Protein AF-A0AAV0BMG7-F1 (afdb_monomer)

Radius of gyration: 27.64 Å; Cα contacts (8 Å, |Δi|>4): 70; chains: 1; boundi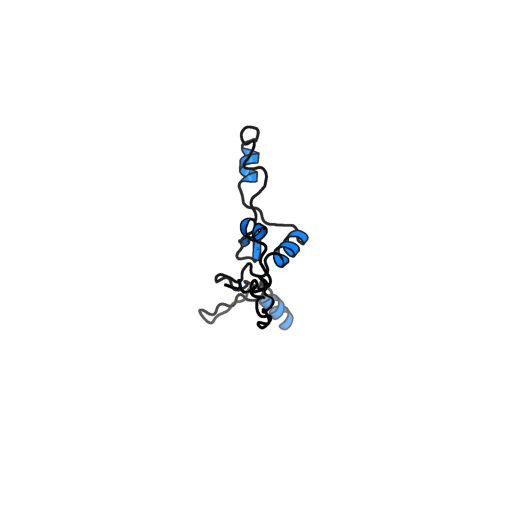ng box: 98×32×62 Å

Secondary structure (DSSP, 8-state):
----------S----S------PPPP-HHHHHH-EE-TTS-EEEPPSSSSS--TTS-HHHHHHTSS-EE---HHHHHHHHHH-TTTTSSSS-----TT-----SSS-----SHHHHHHHHHH-

Foldseek 3Di:
DDDDCPDPDDPPDDPPPDPPDDDDDADPVLVVAWAADLQRWIKGQAPDQPPPVVPDDPVVNVVRPDIDTDPDPVVSVVNCNNGVCHPVPDDSDDPPVPDDDDDDDPDDPDDDPVVVVVVVVVD

pLDDT: mean 72.22, std 20.99, range [30.05, 96.12]

Mean predicted aligned error: 16.13 Å

InterPro domains:
  IPR001706 Large ribosomal subunit protein bL35 [MF_00514] (21-84)
  IPR001706 Large ribosomal subunit protein bL35 [PR00064] (23-40)
  IPR001706 Large ribosomal subunit protein bL35 [PR00064] (41-55)
  IPR001706 Large ribosomal subunit protein bL35 [PR00064] (56-74)
  IPR001706 Large ribosomal subunit protein bL35 [PTHR33343] (10-86)
  IPR001706 Large ribosomal subunit protein bL35 [TIGR00001] (23-85)
  IPR021137 Large ribosomal subunit protein bL35-like [PF01632] (23-83)
  IPR037229 Large ribosomal subunit protein bL35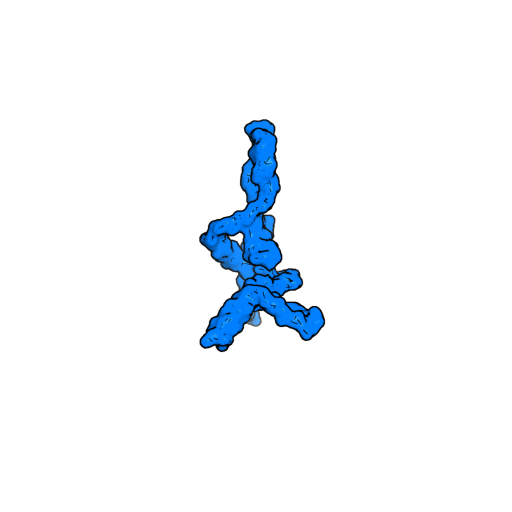 superfamily [G3DSA:4.10.410.60] (24-85)
  IPR037229 Large ribosomal subunit protein bL35 superfamily [SSF143034] (23-85)

Solvent-accessible surface area (backbone atoms only — not comparable to full-atom values): 8448 Å² total; per-residue (Å²): 137,84,81,79,81,73,74,89,79,65,82,73,74,76,78,90,82,64,88,72,78,88,70,87,72,62,43,66,76,52,64,76,55,46,45,73,44,90,86,72,46,46,34,31,75,54,80,78,62,83,64,75,56,84,87,45,53,74,65,59,57,55,72,38,62,57,72,41,70,66,80,52,67,66,60,52,56,52,47,52,65,40,36,74,62,72,69,74,84,63,94,57,69,76,74,48,102,83,59,91,80,79,92,74,72,100,74,84,88,73,83,55,72,70,46,56,52,47,54,64,72,74,106

Sequence (123 aa):
RLFSSSSSTSWKSIPKSKAMRIKLRTHSGASKRFFLNGNGQFKRCQSGKQHLMLNKSNRNKRDLKPMVLISSRTQTRLLRRLLPYCGKRAGFRRIDIRECVWFKSGRFQGIGDSLRSAIIRAK

Nearest PDB structures (foldseek):
  7oid-assembly1_3  TM=8.984E-01  e=1.900E-03  Homo sapiens
  7nqh-assembly1_B8  TM=7.298E-01  e=4.499E-04  Sus scrofa
  7pkt-assembly1_B  TM=7.416E-01  e=2.636E-03  Chlamydomonas reinhardtii
  6zse-assembly1_3  TM=7.248E-01  e=3.426E-03  Homo sapiens
  8apo-assembly1_AC  TM=6.773E-01  e=5.784E-03  Polytomella magna

Organism: Phakopsora pachyrhizi (NCBI:txid170000)

Structure (mmCIF, N/CA/C/O backbone):
data_AF-A0AAV0BMG7-F1
#
_entry.id   AF-A0AAV0BMG7-F1
#
loop_
_atom_site.group_PDB
_atom_site.id
_atom_site.type_symbol
_atom_site.label_atom_id
_atom_site.label_alt_id
_atom_site.label_comp_id
_atom_site.label_asym_id
_atom_site.label_entity_id
_atom_site.label_seq_id
_atom_site.pdbx_PDB_ins_code
_atom_site.Cartn_x
_atom_site.Cartn_y
_atom_site.Cartn_z
_atom_site.occupancy
_atom_site.B_iso_or_equiv
_atom_site.auth_seq_id
_atom_site.auth_comp_id
_atom_site.auth_asym_id
_atom_site.auth_atom_id
_atom_site.pdbx_PDB_model_num
ATOM 1 N N . ARG A 1 1 ? 67.673 -17.174 -1.905 1.00 53.34 1 ARG A N 1
ATOM 2 C CA . ARG A 1 1 ? 66.207 -17.318 -2.096 1.00 53.34 1 ARG A CA 1
ATOM 3 C C . ARG A 1 1 ? 65.645 -15.931 -2.368 1.00 53.34 1 ARG A C 1
ATOM 5 O O . ARG A 1 1 ? 65.570 -15.142 -1.439 1.00 53.34 1 ARG A O 1
ATOM 12 N N . LEU A 1 2 ? 65.357 -15.605 -3.626 1.00 53.09 2 LEU A N 1
ATOM 13 C CA . LEU A 1 2 ? 64.724 -14.338 -3.992 1.00 53.09 2 LEU A CA 1
ATOM 14 C C . LEU A 1 2 ? 63.210 -14.528 -3.854 1.00 53.09 2 LEU A C 1
ATOM 16 O O . LEU A 1 2 ? 62.638 -15.377 -4.535 1.00 53.09 2 LEU A O 1
ATOM 20 N N . PHE A 1 3 ? 62.577 -13.803 -2.933 1.00 56.97 3 PHE A N 1
ATOM 21 C CA . PHE A 1 3 ? 61.119 -13.734 -2.864 1.00 56.97 3 PHE A CA 1
ATOM 22 C C . PHE A 1 3 ? 60.633 -12.975 -4.101 1.00 56.97 3 PHE A C 1
ATOM 24 O O . PHE A 1 3 ? 60.878 -11.778 -4.232 1.00 56.97 3 PHE A O 1
ATOM 31 N N . SER A 1 4 ? 59.981 -13.673 -5.031 1.00 59.75 4 SER A N 1
ATOM 32 C CA . SER A 1 4 ? 59.331 -13.049 -6.180 1.00 59.75 4 SER A CA 1
ATOM 33 C C . SER A 1 4 ? 58.225 -12.114 -5.690 1.00 59.75 4 SER A C 1
ATOM 35 O O . SER A 1 4 ? 57.214 -12.567 -5.148 1.00 59.75 4 SER A O 1
ATOM 37 N N . SER A 1 5 ? 58.404 -10.815 -5.906 1.00 63.81 5 SER A N 1
ATOM 38 C CA . SER A 1 5 ? 57.385 -9.781 -5.757 1.00 63.81 5 SER A CA 1
ATOM 39 C C . SER A 1 5 ? 56.335 -9.919 -6.866 1.00 63.81 5 SER A C 1
ATOM 41 O O . SER A 1 5 ? 56.294 -9.141 -7.814 1.00 63.81 5 SER A O 1
ATOM 43 N N . SER A 1 6 ? 55.470 -10.932 -6.780 1.00 61.69 6 SER A N 1
ATOM 44 C CA . SER A 1 6 ? 54.249 -10.928 -7.588 1.00 61.69 6 SER A CA 1
ATOM 45 C C . SER A 1 6 ? 53.351 -9.819 -7.042 1.00 61.69 6 SER A C 1
ATOM 47 O O . SER A 1 6 ? 52.863 -9.903 -5.914 1.00 61.69 6 SER A O 1
ATOM 49 N N . SER A 1 7 ? 53.212 -8.736 -7.803 1.00 60.91 7 SER A N 1
ATOM 50 C CA . SER A 1 7 ? 52.356 -7.600 -7.477 1.00 60.91 7 SER A CA 1
ATOM 51 C C . SER A 1 7 ? 50.940 -8.095 -7.171 1.00 60.91 7 SER A C 1
ATOM 53 O O . SER A 1 7 ? 50.324 -8.799 -7.969 1.00 60.91 7 SER A O 1
ATOM 55 N N . SER A 1 8 ? 50.413 -7.730 -5.999 1.00 60.84 8 SER A N 1
ATOM 56 C CA . SER A 1 8 ? 49.102 -8.137 -5.464 1.00 60.84 8 SER A CA 1
ATOM 57 C C . SER A 1 8 ? 47.907 -7.548 -6.230 1.00 60.84 8 SER A C 1
ATOM 59 O O . SER A 1 8 ? 46.808 -7.395 -5.694 1.00 60.84 8 SER A O 1
ATOM 61 N N . THR A 1 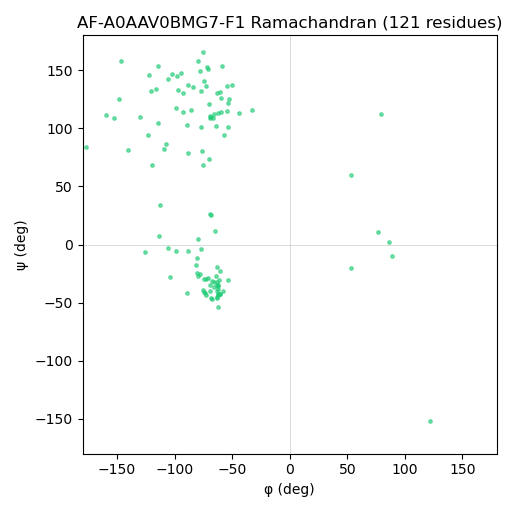9 ? 48.090 -7.216 -7.503 1.00 60.00 9 THR A N 1
ATOM 62 C CA . THR A 1 9 ? 47.101 -6.529 -8.318 1.00 60.00 9 THR A CA 1
ATOM 63 C C . THR A 1 9 ? 46.505 -7.497 -9.318 1.00 60.00 9 THR A C 1
ATOM 65 O O . THR A 1 9 ? 46.932 -7.577 -10.461 1.00 60.00 9 THR A O 1
ATOM 68 N N . SER A 1 10 ? 45.476 -8.218 -8.893 1.00 60.19 10 SER A N 1
ATOM 69 C CA . SER A 1 10 ? 44.233 -8.290 -9.662 1.00 60.19 10 SER A CA 1
ATOM 70 C C . SER A 1 10 ? 43.243 -9.120 -8.859 1.00 60.19 10 SER A C 1
ATOM 72 O O . SER A 1 10 ? 43.078 -10.325 -9.066 1.00 60.19 10 SER A O 1
ATOM 74 N N . TRP A 1 11 ? 42.552 -8.469 -7.919 1.00 64.62 11 TRP A N 1
ATOM 75 C CA . TRP A 1 11 ? 41.182 -8.873 -7.624 1.00 64.62 11 TRP A CA 1
ATOM 76 C C . TRP A 1 11 ? 40.472 -8.841 -8.982 1.00 64.62 11 TRP A C 1
ATOM 78 O O . TRP A 1 11 ? 40.265 -7.780 -9.560 1.00 64.62 11 TRP A O 1
ATOM 88 N N . LYS A 1 12 ? 40.302 -10.025 -9.572 1.00 61.38 12 LYS A N 1
ATOM 89 C CA . LYS A 1 12 ? 40.017 -10.222 -10.996 1.00 61.38 12 LYS A CA 1
ATOM 90 C C . LYS A 1 12 ? 38.953 -9.226 -11.459 1.00 61.38 12 LYS A C 1
ATOM 92 O O . LYS A 1 12 ? 37.805 -9.287 -11.018 1.00 61.38 12 LYS A O 1
ATOM 97 N N . SER A 1 13 ? 39.342 -8.298 -12.327 1.00 65.81 13 SER A N 1
ATOM 98 C CA . SER A 1 13 ? 38.427 -7.362 -12.963 1.00 65.81 13 SER A CA 1
ATOM 99 C C . SER A 1 13 ? 37.403 -8.175 -13.750 1.00 65.81 13 SER A C 1
ATOM 101 O O . SER A 1 13 ? 37.740 -8.900 -14.684 1.00 65.81 13 SER A O 1
ATOM 103 N N . ILE A 1 14 ? 36.143 -8.111 -13.314 1.00 68.31 14 ILE A N 1
ATOM 104 C CA . ILE A 1 14 ? 35.035 -8.834 -13.940 1.00 68.31 14 ILE A CA 1
ATOM 105 C C . ILE A 1 14 ? 35.039 -8.473 -15.436 1.00 68.31 14 ILE A C 1
ATOM 107 O O . ILE A 1 14 ? 34.950 -7.282 -15.759 1.00 68.31 14 ILE A O 1
ATOM 111 N N . PRO A 1 15 ? 35.165 -9.448 -16.357 1.00 65.31 15 PRO A N 1
ATOM 112 C CA . PRO A 1 15 ? 35.241 -9.153 -17.780 1.00 65.31 15 PRO A CA 1
ATOM 113 C C . PRO A 1 15 ? 33.968 -8.421 -18.223 1.00 65.31 15 PRO A C 1
ATOM 115 O O . PRO A 1 15 ? 32.849 -8.889 -18.003 1.00 65.31 15 PRO A O 1
ATOM 118 N N . LYS A 1 16 ? 34.140 -7.254 -18.858 1.00 66.62 16 LYS A N 1
ATOM 119 C CA . LYS A 1 16 ? 33.077 -6.350 -19.349 1.00 66.62 16 LYS A CA 1
ATOM 120 C C . LYS A 1 16 ? 32.274 -6.918 -20.539 1.00 66.62 16 LYS A C 1
ATOM 122 O O . LYS A 1 16 ? 31.745 -6.158 -21.340 1.00 66.62 16 LYS A O 1
ATOM 127 N N . SER A 1 17 ? 32.170 -8.235 -20.705 1.00 62.59 17 SER A N 1
ATOM 128 C CA . SER A 1 17 ? 31.689 -8.855 -21.950 1.00 62.59 17 SER A CA 1
ATOM 129 C C . SER A 1 17 ? 30.339 -9.566 -21.840 1.00 62.59 17 SER A C 1
ATOM 131 O O . SER A 1 17 ? 30.065 -10.528 -22.554 1.00 62.59 17 SER A O 1
ATOM 133 N N . LYS A 1 18 ? 29.421 -9.053 -21.014 1.00 63.53 18 LYS A N 1
ATOM 134 C CA . LYS A 1 18 ? 27.996 -9.352 -21.204 1.00 63.53 18 LYS A CA 1
ATOM 135 C C . LYS A 1 18 ? 27.208 -8.059 -21.181 1.00 63.53 18 LYS A C 1
ATOM 137 O O . LYS A 1 18 ? 27.075 -7.442 -20.127 1.00 63.53 18 LYS A O 1
ATOM 142 N N . ALA A 1 19 ? 26.680 -7.661 -22.339 1.00 67.44 19 ALA A N 1
ATOM 143 C CA . ALA A 1 19 ? 25.668 -6.619 -22.431 1.00 67.44 19 ALA A CA 1
ATOM 144 C C . ALA A 1 19 ? 24.478 -7.050 -21.560 1.00 67.44 19 ALA A C 1
ATOM 146 O O . ALA A 1 19 ? 23.642 -7.867 -21.954 1.00 67.44 19 ALA A O 1
ATOM 147 N N . MET A 1 20 ? 24.461 -6.595 -20.307 1.00 67.56 20 MET A N 1
ATOM 148 C CA . MET A 1 20 ? 23.401 -6.931 -19.373 1.00 67.56 20 MET A CA 1
ATOM 149 C C . MET A 1 20 ? 22.119 -6.304 -19.896 1.00 67.56 20 MET A C 1
ATOM 151 O O . MET A 1 20 ? 21.966 -5.085 -19.906 1.00 67.56 20 MET A O 1
ATOM 155 N N . ARG A 1 21 ? 21.174 -7.147 -20.314 1.00 77.94 21 ARG A N 1
ATOM 156 C CA . ARG A 1 21 ? 19.825 -6.705 -20.657 1.00 77.94 21 ARG A CA 1
ATOM 157 C C . ARG A 1 21 ? 19.253 -5.928 -19.466 1.00 77.94 21 ARG A C 1
ATOM 159 O O . ARG A 1 21 ? 19.060 -6.512 -18.396 1.00 77.94 21 ARG A O 1
ATOM 166 N N . ILE A 1 22 ? 19.000 -4.628 -19.639 1.00 85.62 22 ILE A N 1
ATOM 167 C CA . ILE A 1 22 ? 18.496 -3.753 -18.572 1.00 85.62 22 ILE A CA 1
ATOM 168 C C . ILE A 1 22 ? 17.106 -4.248 -18.164 1.00 85.62 22 ILE A C 1
ATOM 170 O O . ILE A 1 22 ? 16.108 -4.041 -18.852 1.00 85.62 22 ILE A O 1
ATOM 174 N N . LYS A 1 23 ? 17.043 -4.956 -17.034 1.00 85.88 23 LYS A N 1
ATOM 175 C CA . LYS A 1 23 ? 15.796 -5.440 -16.441 1.00 85.88 23 LYS A CA 1
ATOM 176 C C . LYS A 1 23 ? 15.381 -4.487 -15.331 1.00 85.88 23 LYS A C 1
ATOM 178 O O . LYS A 1 23 ? 16.062 -4.411 -14.308 1.00 85.88 23 LYS A O 1
ATOM 183 N N . LEU A 1 24 ? 14.224 -3.843 -15.494 1.00 89.88 24 LEU A N 1
ATOM 184 C CA . LEU A 1 24 ? 13.617 -3.033 -14.436 1.00 89.88 24 LEU A CA 1
ATOM 185 C C . LEU A 1 24 ? 13.460 -3.872 -13.166 1.00 89.88 24 LEU A C 1
ATOM 187 O O . LEU A 1 24 ? 13.040 -5.030 -13.236 1.00 89.88 24 LEU A O 1
ATOM 191 N N . ARG A 1 25 ? 13.801 -3.304 -12.011 1.00 89.81 25 ARG A N 1
ATOM 192 C CA . ARG A 1 25 ? 13.656 -3.962 -10.709 1.00 89.81 25 ARG A CA 1
ATOM 193 C C . ARG A 1 25 ? 12.366 -3.507 -10.044 1.00 89.81 25 ARG A C 1
ATOM 195 O O . ARG A 1 25 ? 11.942 -2.368 -10.192 1.00 89.81 25 ARG A O 1
ATOM 202 N N . THR A 1 26 ? 11.732 -4.421 -9.323 1.00 91.56 26 THR A N 1
ATOM 203 C CA . THR A 1 26 ? 10.573 -4.104 -8.485 1.00 91.56 26 THR A CA 1
ATOM 204 C C . THR A 1 26 ? 11.041 -3.591 -7.137 1.00 91.56 26 THR A C 1
ATOM 206 O O . THR A 1 26 ? 11.907 -4.210 -6.517 1.00 91.56 26 THR A O 1
ATOM 209 N N . HIS A 1 27 ? 10.424 -2.517 -6.653 1.00 94.88 27 HIS A N 1
ATOM 210 C CA . HIS A 1 27 ? 10.700 -1.999 -5.320 1.00 94.88 27 HIS A CA 1
ATOM 211 C C . HIS A 1 27 ? 10.166 -2.960 -4.245 1.00 94.88 27 HIS A C 1
ATOM 213 O O . HIS A 1 27 ? 8.952 -3.101 -4.063 1.00 94.88 27 HIS A O 1
ATOM 219 N N . SER A 1 28 ? 11.073 -3.618 -3.520 1.00 92.12 28 SER A N 1
ATOM 220 C CA . SER A 1 28 ? 10.750 -4.674 -2.549 1.00 92.12 28 SER A CA 1
ATOM 221 C C . SER A 1 28 ? 9.896 -4.174 -1.378 1.00 92.12 28 SER A C 1
ATOM 223 O O . SER A 1 28 ? 9.010 -4.879 -0.897 1.00 92.12 28 SER A O 1
ATOM 225 N N . GLY A 1 29 ? 10.103 -2.931 -0.936 1.00 95.06 29 GLY A N 1
ATOM 226 C CA . GLY A 1 29 ? 9.281 -2.320 0.109 1.00 95.06 29 GLY A CA 1
ATOM 227 C C . GLY A 1 29 ? 7.834 -2.098 -0.336 1.00 95.06 29 GLY A C 1
ATOM 228 O O . GLY A 1 29 ? 6.906 -2.299 0.445 1.00 95.06 29 GLY A O 1
ATOM 229 N N . ALA A 1 30 ? 7.629 -1.742 -1.607 1.00 93.44 30 ALA A N 1
ATOM 230 C CA . ALA A 1 30 ? 6.291 -1.538 -2.1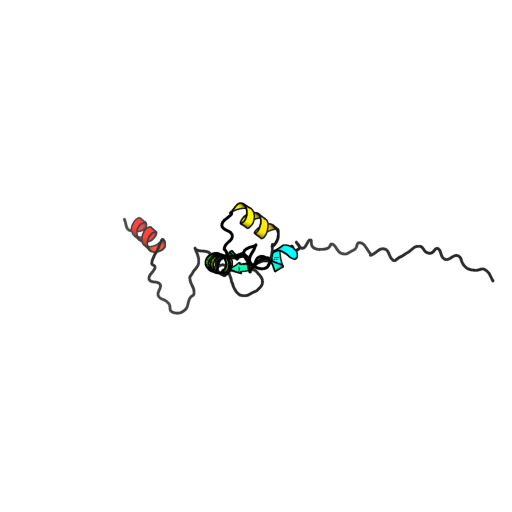53 1.00 93.44 30 ALA A CA 1
ATOM 231 C C . ALA A 1 30 ? 5.586 -2.881 -2.371 1.00 93.44 30 ALA A C 1
ATOM 233 O O . ALA A 1 30 ? 4.420 -3.021 -2.015 1.00 93.44 30 ALA A O 1
ATOM 234 N N . SER A 1 31 ? 6.302 -3.893 -2.870 1.00 91.25 31 SER A N 1
ATOM 235 C CA . SER A 1 31 ? 5.718 -5.212 -3.138 1.00 91.25 31 SER A CA 1
ATOM 236 C C . SER A 1 31 ? 5.232 -5.926 -1.876 1.00 91.25 31 SER A C 1
ATOM 238 O O . SER A 1 31 ? 4.328 -6.744 -1.956 1.00 91.25 31 SER A O 1
ATOM 240 N N . LYS A 1 32 ? 5.826 -5.631 -0.713 1.00 92.00 32 LYS A N 1
ATOM 241 C CA . LYS A 1 32 ? 5.405 -6.191 0.582 1.00 92.00 32 LYS A CA 1
ATOM 242 C C . LYS A 1 32 ? 4.153 -5.519 1.156 1.00 92.00 32 LYS A C 1
ATOM 244 O O . LYS A 1 32 ? 3.469 -6.111 1.981 1.00 92.00 32 LYS A O 1
ATOM 249 N N . ARG A 1 33 ? 3.888 -4.264 0.781 1.00 91.56 33 ARG A N 1
ATOM 250 C CA . ARG A 1 33 ? 2.855 -3.416 1.406 1.00 91.56 33 ARG A CA 1
ATOM 251 C C . ARG A 1 33 ? 1.597 -3.269 0.553 1.00 91.56 33 ARG A C 1
ATOM 253 O O . ARG A 1 33 ? 0.523 -3.038 1.104 1.00 91.56 33 ARG A O 1
ATOM 260 N N . PHE A 1 34 ? 1.740 -3.369 -0.767 1.00 91.31 34 PHE A N 1
ATOM 261 C CA . PHE A 1 34 ? 0.675 -3.120 -1.730 1.00 91.31 34 PHE A CA 1
ATOM 262 C C . PHE A 1 34 ? 0.401 -4.356 -2.574 1.00 91.31 34 PHE A C 1
ATOM 264 O O . PHE A 1 34 ? 1.317 -4.942 -3.150 1.00 91.31 34 PHE A O 1
ATOM 271 N N . PHE A 1 35 ? -0.878 -4.698 -2.704 1.00 85.81 35 PHE A N 1
ATOM 272 C CA . PHE A 1 35 ? -1.332 -5.849 -3.479 1.00 85.81 35 PHE A CA 1
ATOM 273 C C . PHE A 1 35 ? -2.304 -5.399 -4.563 1.00 85.81 35 PHE A C 1
ATOM 275 O O . PHE A 1 35 ? -3.062 -4.449 -4.365 1.00 85.81 35 PHE A O 1
ATOM 282 N N . LEU A 1 36 ? -2.270 -6.071 -5.712 1.00 86.44 36 LEU A N 1
ATOM 283 C CA . LEU A 1 36 ? -3.182 -5.811 -6.821 1.00 86.44 36 LEU A CA 1
ATOM 284 C C . LEU A 1 36 ? -4.399 -6.736 -6.695 1.00 86.44 36 LEU A C 1
ATOM 286 O O . LEU A 1 36 ? -4.239 -7.942 -6.533 1.00 86.44 36 LEU A O 1
ATOM 290 N N . ASN A 1 37 ? -5.605 -6.186 -6.789 1.00 82.88 37 ASN A N 1
ATOM 291 C CA . ASN A 1 37 ? -6.824 -6.982 -6.933 1.00 82.88 37 ASN A CA 1
ATOM 292 C C . ASN A 1 37 ? -6.957 -7.538 -8.354 1.00 82.88 37 ASN A C 1
ATOM 294 O O . ASN A 1 37 ? -6.366 -6.992 -9.285 1.00 82.88 37 ASN A O 1
ATOM 298 N N . GLY A 1 38 ? -7.849 -8.518 -8.539 1.00 73.56 38 GLY A N 1
ATOM 299 C CA . GLY A 1 38 ? -8.250 -9.000 -9.870 1.00 73.56 38 GLY A CA 1
ATOM 300 C C . GLY A 1 38 ? -8.736 -7.882 -10.805 1.00 73.56 38 GLY A C 1
ATOM 301 O O . GLY A 1 38 ? -8.454 -7.909 -11.995 1.00 73.56 38 GLY A O 1
ATOM 302 N N . ASN A 1 39 ? -9.335 -6.825 -10.245 1.00 76.25 39 ASN A N 1
ATOM 303 C CA . ASN A 1 39 ? -9.805 -5.652 -10.996 1.00 76.25 39 ASN A CA 1
ATOM 304 C C . ASN A 1 39 ? -8.683 -4.646 -11.345 1.00 76.25 39 ASN A C 1
ATOM 306 O O . ASN A 1 39 ? -8.961 -3.548 -11.816 1.00 76.25 39 ASN A O 1
ATOM 310 N N . GLY A 1 40 ? -7.413 -4.942 -11.040 1.00 79.62 40 GLY A N 1
ATOM 311 C CA . GLY A 1 40 ? -6.278 -4.059 -11.348 1.00 79.62 40 GLY A CA 1
ATOM 312 C C . GLY A 1 40 ? -6.110 -2.847 -10.419 1.00 79.62 40 GLY A C 1
ATOM 313 O O . GLY A 1 40 ? -5.312 -1.952 -10.708 1.00 79.62 40 GLY A O 1
ATOM 314 N N . GLN A 1 41 ? -6.836 -2.810 -9.301 1.00 85.88 41 GLN A N 1
ATOM 315 C CA . GLN A 1 41 ? -6.736 -1.767 -8.275 1.00 85.88 41 GLN A CA 1
ATOM 316 C C . GLN A 1 41 ? -5.784 -2.183 -7.149 1.00 85.88 41 GLN A C 1
ATOM 318 O O . GLN A 1 41 ? -5.718 -3.362 -6.802 1.00 85.88 41 GLN A O 1
ATOM 323 N N . PHE A 1 42 ? -5.087 -1.223 -6.538 1.00 89.75 42 PHE A N 1
ATOM 324 C CA . PHE A 1 42 ? -4.201 -1.500 -5.406 1.00 89.75 42 PHE A CA 1
ATOM 325 C C . PHE A 1 42 ? -4.934 -1.438 -4.066 1.00 89.75 42 PHE A C 1
ATOM 327 O O . PHE A 1 42 ? -5.696 -0.505 -3.801 1.00 89.75 42 PHE A O 1
ATOM 334 N N . LYS A 1 43 ? -4.632 -2.402 -3.195 1.00 91.31 43 LYS A N 1
ATOM 335 C CA . LYS A 1 43 ? -5.057 -2.447 -1.796 1.00 91.31 43 LYS A CA 1
ATOM 336 C C . LYS A 1 43 ? -3.875 -2.318 -0.835 1.00 91.31 43 LYS A C 1
ATOM 338 O O . LYS A 1 43 ? -2.752 -2.708 -1.163 1.00 91.31 43 LYS A O 1
ATOM 343 N N . ARG A 1 44 ? -4.159 -1.810 0.369 1.00 93.12 44 ARG A N 1
ATOM 344 C CA . ARG A 1 44 ? -3.221 -1.713 1.498 1.00 93.12 44 ARG A CA 1
ATOM 345 C C . ARG A 1 44 ? -3.916 -1.886 2.846 1.00 93.12 44 ARG A C 1
ATOM 347 O O . ARG A 1 44 ? -5.104 -1.594 2.986 1.00 93.12 44 ARG A O 1
ATOM 354 N N . CYS A 1 45 ? -3.154 -2.257 3.868 1.00 93.56 45 CYS A N 1
ATOM 355 C CA . CYS A 1 45 ? -3.609 -2.155 5.254 1.00 93.56 45 CYS A CA 1
ATOM 356 C C . CYS A 1 45 ? -3.686 -0.683 5.702 1.00 93.56 45 CYS A C 1
ATOM 358 O O . CYS A 1 45 ? -2.939 0.177 5.214 1.00 93.56 45 CYS A O 1
ATOM 360 N N . GLN A 1 46 ? -4.592 -0.389 6.634 1.00 93.00 46 GLN A N 1
ATOM 361 C CA . GLN A 1 46 ? -4.673 0.925 7.269 1.00 93.00 46 GLN A CA 1
ATOM 362 C C . GLN A 1 46 ? -3.592 1.088 8.347 1.00 93.00 46 GLN A C 1
ATOM 364 O O . GLN A 1 46 ? -3.167 0.118 8.977 1.00 93.00 46 GLN A O 1
ATOM 369 N N . SER A 1 47 ? -3.133 2.321 8.547 1.00 93.00 47 SER A N 1
ATOM 370 C CA . SER A 1 47 ? -2.205 2.674 9.622 1.00 93.00 47 SER A CA 1
ATOM 371 C C . SER A 1 47 ? -2.952 2.837 10.949 1.00 93.00 47 SER A C 1
ATOM 373 O O . SER A 1 47 ? -4.155 3.071 10.975 1.00 93.00 47 SER A O 1
ATOM 375 N N . GLY A 1 48 ? -2.240 2.703 12.071 1.00 92.75 48 GLY A N 1
ATOM 376 C CA . GLY A 1 48 ? -2.792 3.007 13.397 1.00 92.75 48 GLY A CA 1
ATOM 377 C C . GLY A 1 48 ? -3.547 1.867 14.088 1.00 92.75 48 GLY A C 1
ATOM 378 O O . GLY A 1 48 ? -4.020 2.062 15.204 1.00 92.75 48 GLY A O 1
ATOM 379 N N . LYS A 1 49 ? -3.630 0.665 13.504 1.00 90.19 49 LYS A N 1
ATOM 380 C CA . LYS A 1 49 ? -4.319 -0.476 14.140 1.00 90.19 49 LYS A CA 1
ATOM 381 C C . LYS A 1 49 ? -3.493 -1.202 15.217 1.00 90.19 49 LYS A C 1
ATOM 383 O O . LYS A 1 49 ? -4.081 -1.806 16.100 1.00 90.19 49 LYS A O 1
ATOM 388 N N . GLN A 1 50 ? -2.161 -1.168 15.140 1.00 89.94 50 GLN A N 1
ATOM 389 C CA . GLN A 1 50 ? -1.293 -2.068 15.921 1.00 89.94 50 GLN A CA 1
ATOM 390 C C . GLN A 1 50 ? -0.886 -1.532 17.305 1.00 89.94 50 GLN A C 1
ATOM 392 O O . GLN A 1 50 ? -0.901 -2.284 18.269 1.00 89.94 50 GLN A O 1
ATOM 397 N N . HIS A 1 51 ? -0.539 -0.246 17.423 1.00 93.06 51 HIS A N 1
ATOM 398 C CA . HIS A 1 51 ? -0.042 0.356 18.670 1.00 93.06 51 HIS A CA 1
ATOM 399 C C . HIS A 1 51 ? -1.132 1.184 19.373 1.00 93.06 51 HIS A C 1
ATOM 401 O O . HIS A 1 51 ? -1.960 1.790 18.689 1.00 93.06 51 HIS A O 1
ATOM 407 N N . LEU A 1 52 ? -1.135 1.229 20.714 1.00 93.31 52 LEU A N 1
ATOM 408 C CA . LEU A 1 52 ? -2.145 1.914 21.546 1.00 93.31 52 LEU A CA 1
ATOM 409 C C . LEU A 1 52 ? -3.576 1.474 21.201 1.00 93.31 52 LEU A C 1
ATOM 411 O O . LEU A 1 52 ? -4.400 2.269 20.744 1.00 93.31 52 LEU A O 1
ATOM 415 N N . MET A 1 53 ? -3.859 0.178 21.345 1.00 93.62 53 MET A N 1
ATOM 416 C CA . MET A 1 53 ? -5.204 -0.368 21.115 1.00 93.62 53 MET A CA 1
ATOM 417 C C . MET A 1 53 ? -6.151 -0.158 22.302 1.00 93.62 53 MET A C 1
ATOM 419 O O . MET A 1 53 ? -7.364 -0.125 22.094 1.00 93.62 53 MET A O 1
ATOM 423 N N . LEU A 1 54 ? -5.600 -0.010 23.512 1.00 94.38 54 LEU A N 1
ATOM 424 C CA . LEU A 1 54 ? -6.357 0.218 24.748 1.00 94.38 54 LEU A CA 1
ATOM 425 C C . LEU A 1 54 ? -7.122 1.546 24.689 1.00 94.38 54 LEU A C 1
ATOM 427 O O . LEU A 1 54 ? -8.324 1.573 24.920 1.00 94.38 54 LEU A O 1
ATOM 431 N N . ASN A 1 55 ? -6.461 2.612 24.233 1.00 94.69 55 ASN A N 1
ATOM 432 C CA . ASN A 1 55 ? -7.039 3.961 24.167 1.00 94.69 55 ASN A CA 1
ATOM 433 C C . ASN A 1 55 ? -8.013 4.154 22.988 1.00 94.69 55 ASN A C 1
ATOM 435 O O . ASN A 1 55 ? -8.589 5.225 22.820 1.00 94.69 55 ASN A O 1
ATOM 439 N N . LYS A 1 56 ? -8.173 3.149 22.117 1.00 94.31 56 LYS A N 1
ATOM 440 C CA . LYS A 1 56 ? -9.033 3.237 20.931 1.00 94.31 56 LYS A CA 1
ATOM 441 C C . LYS A 1 56 ? -10.397 2.621 21.202 1.00 94.31 56 LYS A C 1
ATOM 443 O O . LYS A 1 56 ? -10.500 1.474 21.640 1.00 94.31 56 LYS A O 1
ATOM 448 N N . SER A 1 57 ? -11.446 3.345 20.814 1.00 96.00 57 SER A N 1
ATOM 449 C CA . SER A 1 57 ? -12.820 2.844 20.859 1.00 96.00 57 SER A CA 1
ATOM 450 C C . SER A 1 57 ? -12.988 1.571 20.016 1.00 96.00 57 SER A C 1
ATOM 452 O O . SER A 1 57 ? -12.274 1.327 19.034 1.00 96.00 57 SER A O 1
ATOM 454 N N . ASN A 1 58 ? -13.970 0.739 20.373 1.00 95.44 58 ASN A N 1
ATOM 455 C CA . ASN A 1 58 ? -14.291 -0.466 19.602 1.00 95.44 58 ASN A CA 1
ATOM 456 C C . ASN A 1 58 ? -14.729 -0.142 18.167 1.00 95.44 58 ASN A C 1
ATOM 458 O O . ASN A 1 58 ? -14.438 -0.925 17.266 1.00 95.44 58 ASN A O 1
ATOM 462 N N . ARG A 1 59 ? -15.361 1.018 17.944 1.00 96.12 59 ARG A N 1
ATOM 463 C CA . ARG A 1 59 ? -15.702 1.523 16.608 1.00 96.12 59 ARG A CA 1
ATOM 464 C C . ARG A 1 59 ? -14.437 1.771 15.780 1.00 96.12 59 ARG A C 1
ATOM 466 O O . ARG A 1 59 ? -14.261 1.114 14.760 1.00 96.12 59 ARG A O 1
ATOM 473 N N . ASN A 1 60 ? -13.484 2.551 16.298 1.00 95.19 60 ASN A N 1
ATOM 474 C CA . ASN A 1 60 ? -12.229 2.843 15.593 1.00 95.19 60 ASN A CA 1
ATOM 475 C C . ASN A 1 60 ? -11.450 1.564 15.249 1.00 95.19 60 ASN A C 1
ATOM 477 O O . ASN A 1 60 ? -10.903 1.428 14.157 1.00 95.19 60 ASN A O 1
ATOM 481 N N . LYS A 1 61 ? -11.418 0.579 16.157 1.00 94.50 61 LYS A N 1
ATOM 482 C CA . LYS A 1 61 ? -10.765 -0.717 15.898 1.00 94.50 61 LYS A CA 1
ATOM 483 C C . LYS A 1 61 ? -11.413 -1.489 14.737 1.00 94.50 61 LYS A C 1
ATOM 485 O O . LYS A 1 61 ? -10.695 -2.170 14.000 1.00 94.50 61 LYS A O 1
ATOM 490 N N . ARG A 1 62 ? -12.736 -1.392 14.561 1.00 95.38 62 ARG A N 1
ATOM 491 C CA . ARG A 1 62 ? -13.465 -1.999 13.432 1.00 95.38 62 ARG A CA 1
ATOM 492 C C . ARG A 1 62 ? -13.199 -1.248 12.132 1.00 95.38 62 ARG A C 1
ATOM 494 O O . ARG A 1 62 ? -12.888 -1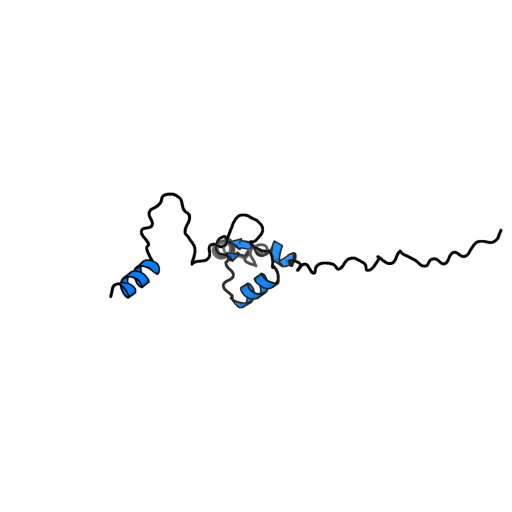.896 11.138 1.00 95.38 62 ARG A O 1
ATOM 501 N N . ASP A 1 63 ? -13.210 0.079 12.166 1.00 94.81 63 ASP A N 1
ATOM 502 C CA . ASP A 1 63 ? -12.999 0.917 10.978 1.00 94.81 63 ASP A CA 1
ATOM 503 C C . ASP A 1 63 ? -11.577 0.776 10.412 1.00 94.81 63 ASP A C 1
ATOM 505 O O . ASP A 1 63 ? -11.377 0.787 9.197 1.00 94.81 63 ASP A O 1
ATOM 509 N N . LEU A 1 64 ? -10.591 0.541 11.288 1.00 94.75 64 LEU A N 1
ATOM 510 C CA . LEU A 1 64 ? -9.194 0.280 10.920 1.00 94.75 64 LEU A CA 1
ATOM 511 C C . LEU A 1 64 ? -8.927 -1.177 10.488 1.00 94.75 64 LEU A C 1
ATOM 513 O O . LEU A 1 64 ? -7.837 -1.486 10.001 1.00 94.75 64 LEU A O 1
ATOM 517 N N . LYS A 1 65 ? -9.872 -2.108 10.699 1.00 92.44 65 LYS A N 1
ATOM 518 C CA . LYS A 1 65 ? -9.712 -3.538 10.376 1.00 92.44 65 LYS A CA 1
ATOM 519 C C . LYS A 1 65 ? -9.641 -3.851 8.872 1.00 92.44 65 LYS A C 1
ATOM 521 O O . LYS A 1 65 ? -8.779 -4.668 8.536 1.00 92.44 65 LYS A O 1
ATOM 526 N N . PRO A 1 66 ? -10.509 -3.313 7.994 1.00 92.88 66 PRO A N 1
ATOM 527 C CA . PRO A 1 66 ? -10.537 -3.697 6.588 1.00 92.88 66 PRO A CA 1
ATOM 528 C C . PRO A 1 66 ? -9.333 -3.171 5.802 1.00 92.88 66 PRO A C 1
ATOM 530 O O . PRO A 1 66 ? -8.756 -2.123 6.095 1.00 92.88 66 PRO A O 1
ATOM 533 N N . MET A 1 67 ? -8.986 -3.905 4.745 1.00 92.44 67 MET A N 1
ATOM 534 C CA . MET A 1 67 ? -7.998 -3.475 3.762 1.00 92.44 67 MET A CA 1
ATOM 535 C C . MET A 1 67 ? -8.623 -2.434 2.827 1.00 92.44 67 MET A C 1
ATOM 537 O O . MET A 1 67 ? -9.715 -2.645 2.306 1.00 92.44 67 MET A O 1
ATOM 541 N N . VAL A 1 68 ? -7.925 -1.324 2.595 1.00 91.69 68 VAL A N 1
ATOM 542 C CA . VAL A 1 68 ? -8.463 -0.163 1.874 1.00 91.69 68 VAL A CA 1
ATOM 543 C C . VAL A 1 68 ? -7.877 -0.066 0.477 1.00 91.69 68 VAL A C 1
ATOM 545 O O . VAL A 1 68 ? -6.695 -0.343 0.255 1.00 91.69 68 VAL A O 1
ATOM 548 N N . LEU A 1 69 ? -8.725 0.344 -0.464 1.00 92.06 69 LEU A N 1
ATOM 549 C CA . LEU A 1 69 ? -8.341 0.674 -1.829 1.00 92.06 69 LEU A CA 1
ATOM 550 C C . LEU A 1 69 ? -7.620 2.019 -1.883 1.00 92.06 69 LEU A C 1
ATOM 552 O O . LEU A 1 69 ? -7.995 2.986 -1.220 1.00 92.06 69 LEU A O 1
ATOM 556 N N . ILE A 1 70 ? -6.593 2.105 -2.719 1.00 89.88 70 ILE A N 1
ATOM 557 C CA . ILE A 1 70 ? -5.913 3.373 -2.970 1.00 89.88 70 ILE A CA 1
ATOM 558 C C . ILE A 1 70 ? -6.777 4.202 -3.920 1.00 89.88 70 ILE A C 1
ATOM 560 O O . ILE A 1 70 ? -6.777 3.973 -5.124 1.00 89.88 70 ILE A O 1
ATOM 564 N N . SER A 1 71 ? -7.507 5.169 -3.363 1.00 84.06 71 SER A N 1
ATOM 565 C CA . SER A 1 71 ? -8.356 6.090 -4.136 1.00 84.06 71 SER A CA 1
ATOM 566 C C . SER A 1 71 ? -7.535 7.124 -4.926 1.00 84.06 71 SER A C 1
ATOM 568 O O . SER A 1 71 ? -7.905 7.557 -6.015 1.00 84.06 71 SER A O 1
ATOM 570 N N . SER A 1 72 ? -6.354 7.491 -4.419 1.00 89.12 72 SER A N 1
ATOM 571 C CA . SER A 1 72 ? -5.523 8.519 -5.045 1.00 89.12 72 SER A CA 1
ATOM 572 C C . SER A 1 72 ? -4.916 8.056 -6.378 1.00 89.12 72 SER A C 1
ATOM 574 O O . SER A 1 72 ? -4.117 7.110 -6.450 1.00 89.12 72 SER A O 1
ATOM 576 N N . ARG A 1 73 ? -5.238 8.789 -7.451 1.00 87.00 73 ARG A N 1
ATOM 577 C CA . ARG A 1 73 ? -4.694 8.561 -8.798 1.00 87.00 73 ARG A CA 1
ATOM 578 C C . ARG A 1 73 ? -3.176 8.757 -8.857 1.00 87.00 73 ARG A C 1
ATOM 580 O O . ARG A 1 73 ? -2.496 8.023 -9.576 1.00 87.00 73 ARG A O 1
ATOM 587 N N . THR A 1 74 ? -2.632 9.711 -8.100 1.00 90.88 74 THR A N 1
ATOM 588 C CA . THR A 1 74 ? -1.188 9.998 -8.070 1.00 90.88 74 THR A CA 1
ATOM 589 C C . THR A 1 74 ? -0.413 8.848 -7.432 1.00 90.88 74 THR A C 1
ATOM 591 O O . THR A 1 74 ? 0.535 8.345 -8.037 1.00 90.88 74 THR A O 1
ATOM 594 N N . GLN A 1 75 ? -0.875 8.343 -6.284 1.00 91.00 75 GLN A N 1
ATOM 595 C CA . GLN A 1 75 ? -0.278 7.175 -5.625 1.00 91.00 75 GLN A CA 1
ATOM 596 C C . GLN A 1 75 ? -0.340 5.932 -6.517 1.00 91.00 75 GLN A C 1
ATOM 598 O O . GLN A 1 75 ? 0.650 5.218 -6.670 1.00 91.00 75 GLN A O 1
ATOM 603 N N . THR A 1 76 ? -1.474 5.712 -7.183 1.00 89.56 76 THR A N 1
ATOM 604 C CA . THR A 1 76 ? -1.642 4.594 -8.119 1.00 89.56 76 THR A CA 1
ATOM 605 C C . THR A 1 76 ? -0.643 4.669 -9.277 1.00 89.56 76 THR A C 1
ATOM 607 O O . THR A 1 76 ? -0.025 3.665 -9.632 1.00 89.56 76 THR A O 1
ATOM 610 N N . ARG A 1 77 ? -0.423 5.860 -9.851 1.00 88.75 77 ARG A N 1
ATOM 611 C CA . ARG A 1 77 ? 0.569 6.071 -10.917 1.00 88.75 77 ARG A CA 1
ATOM 612 C C . ARG A 1 77 ? 1.991 5.763 -10.440 1.00 88.75 77 ARG A C 1
ATOM 614 O O . ARG A 1 77 ? 2.740 5.116 -11.169 1.00 88.75 77 ARG A O 1
ATOM 621 N N . LEU A 1 78 ? 2.351 6.192 -9.230 1.00 92.75 78 LEU A N 1
ATOM 622 C CA . LEU A 1 78 ? 3.661 5.912 -8.634 1.00 92.75 78 LEU A CA 1
ATOM 623 C C . LEU A 1 78 ? 3.871 4.410 -8.406 1.00 92.75 78 LEU A C 1
ATOM 625 O O . LEU A 1 78 ? 4.899 3.868 -8.805 1.00 92.75 78 LEU A O 1
ATOM 629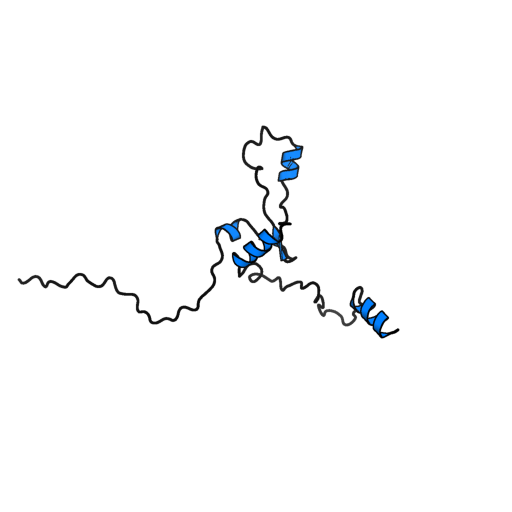 N N . LEU A 1 79 ? 2.878 3.708 -7.856 1.00 91.06 79 LEU A N 1
ATOM 630 C CA . LEU A 1 79 ? 2.971 2.268 -7.601 1.00 91.06 79 LEU A CA 1
ATOM 631 C C . LEU A 1 79 ? 3.158 1.448 -8.876 1.00 91.06 79 LEU A C 1
ATOM 633 O O . LEU A 1 79 ? 3.960 0.518 -8.883 1.00 91.06 79 LEU A O 1
ATOM 637 N N . ARG A 1 80 ? 2.498 1.823 -9.977 1.00 89.56 80 ARG A N 1
ATOM 638 C CA . ARG A 1 80 ? 2.694 1.160 -11.280 1.00 89.56 80 ARG A CA 1
ATOM 639 C C . ARG A 1 80 ? 4.119 1.316 -11.813 1.00 89.56 80 ARG A C 1
ATOM 641 O O . ARG A 1 80 ? 4.611 0.410 -12.476 1.00 89.56 80 ARG A O 1
ATOM 648 N N . ARG A 1 81 ? 4.786 2.438 -11.517 1.00 90.75 81 ARG A N 1
ATOM 649 C CA . ARG A 1 81 ? 6.200 2.656 -11.869 1.00 90.75 81 ARG A CA 1
ATOM 650 C C . ARG A 1 81 ? 7.133 1.832 -10.979 1.00 90.75 81 ARG A C 1
ATOM 652 O O . ARG A 1 81 ? 8.070 1.225 -11.481 1.00 90.75 81 ARG A O 1
ATOM 659 N N . LEU A 1 82 ? 6.850 1.771 -9.675 1.00 92.19 82 LEU A N 1
ATOM 660 C CA . LEU A 1 82 ? 7.644 1.017 -8.694 1.00 92.19 82 LEU A CA 1
ATOM 661 C C . LEU A 1 82 ? 7.509 -0.505 -8.837 1.00 92.19 82 LEU A C 1
ATOM 663 O O . LEU A 1 82 ? 8.421 -1.256 -8.479 1.00 92.19 82 LEU A O 1
ATOM 667 N N . LEU A 1 83 ? 6.360 -0.968 -9.328 1.00 90.31 83 LEU A N 1
ATOM 668 C CA . LEU A 1 83 ? 6.015 -2.378 -9.465 1.00 90.31 83 LEU A CA 1
ATOM 669 C C . LEU A 1 83 ? 5.755 -2.735 -10.939 1.00 90.31 83 LEU A C 1
ATOM 671 O O . LEU A 1 83 ? 4.635 -3.084 -11.303 1.00 90.31 83 LEU A O 1
ATOM 675 N N . PRO A 1 84 ? 6.787 -2.727 -11.804 1.00 87.69 84 PRO A N 1
ATOM 676 C CA . PRO A 1 84 ? 6.625 -2.932 -13.250 1.00 87.69 84 PRO A CA 1
ATOM 677 C C . PRO A 1 84 ? 6.071 -4.316 -13.639 1.00 87.69 84 PRO A C 1
ATOM 679 O O . PRO A 1 84 ? 5.574 -4.503 -14.752 1.00 87.69 84 PRO A O 1
ATOM 682 N N . TYR A 1 85 ? 6.157 -5.300 -12.737 1.00 85.50 85 TYR A N 1
ATOM 683 C CA . TYR A 1 85 ? 5.684 -6.670 -12.965 1.00 85.50 85 TYR A CA 1
ATOM 684 C C . TYR A 1 85 ? 4.492 -7.071 -12.087 1.00 85.50 85 TYR A C 1
ATOM 686 O O . TYR A 1 85 ? 4.113 -8.245 -12.100 1.00 85.50 85 TYR A O 1
ATOM 694 N N . CYS A 1 86 ? 3.893 -6.153 -11.314 1.00 74.19 86 CYS A N 1
ATOM 695 C CA . CYS A 1 86 ? 2.692 -6.509 -10.553 1.00 74.19 86 CYS A CA 1
ATOM 696 C C . CYS A 1 86 ? 1.552 -6.880 -11.518 1.00 74.19 86 CYS A C 1
ATOM 698 O O . CYS A 1 86 ? 1.295 -6.160 -12.480 1.00 74.19 86 CYS A O 1
ATOM 700 N N . GLY A 1 87 ? 0.900 -8.025 -11.286 1.00 65.56 87 GLY A N 1
ATOM 701 C CA . GLY A 1 87 ? -0.187 -8.543 -12.130 1.00 65.56 87 GLY A CA 1
ATOM 702 C C . GLY A 1 87 ? 0.239 -9.445 -13.298 1.00 65.56 87 GLY A 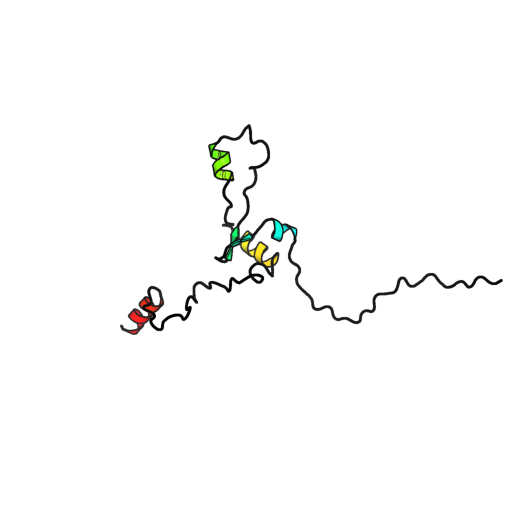C 1
ATOM 703 O O . GLY A 1 87 ? -0.614 -10.092 -13.885 1.00 65.56 87 GLY A O 1
ATOM 704 N N . LYS A 1 88 ? 1.538 -9.566 -13.620 1.00 57.69 88 LYS A N 1
ATOM 705 C CA . LYS A 1 88 ? 2.009 -10.428 -14.730 1.00 57.69 88 LYS A CA 1
ATOM 706 C C . LYS A 1 88 ? 2.304 -11.882 -14.331 1.00 57.69 88 LYS A C 1
ATOM 708 O O . LYS A 1 88 ? 2.678 -12.675 -15.186 1.00 57.69 88 LYS A O 1
ATOM 713 N N . ARG A 1 89 ? 2.228 -12.220 -13.037 1.00 50.03 89 ARG A N 1
ATOM 714 C CA . ARG A 1 89 ? 2.861 -13.432 -12.479 1.00 50.03 89 ARG A CA 1
ATOM 715 C C . ARG A 1 89 ? 1.918 -14.588 -12.140 1.00 50.03 89 ARG A C 1
ATOM 717 O O . ARG A 1 89 ? 2.405 -15.636 -11.747 1.00 50.03 89 ARG A O 1
ATOM 724 N N . ALA A 1 90 ? 0.611 -14.438 -12.305 1.00 41.09 90 ALA A N 1
ATOM 725 C CA . ALA A 1 90 ? -0.326 -15.532 -12.076 1.00 41.09 90 ALA A CA 1
ATOM 726 C C . ALA A 1 90 ? -1.623 -15.236 -12.813 1.00 41.09 90 ALA A C 1
ATOM 728 O O . ALA A 1 90 ? -2.281 -14.290 -12.405 1.00 41.09 90 ALA A O 1
ATOM 729 N N . GLY A 1 91 ? -1.940 -16.000 -13.867 1.00 42.53 91 GLY A N 1
ATOM 730 C CA . GLY A 1 91 ? -3.291 -16.350 -14.360 1.00 42.53 91 GLY A CA 1
ATOM 731 C C . GLY A 1 91 ? -4.344 -15.270 -14.666 1.00 42.53 91 GLY A C 1
ATOM 732 O O . GLY A 1 91 ? -5.259 -15.531 -15.434 1.00 42.53 91 GLY A O 1
ATOM 733 N N . PHE A 1 92 ? -4.235 -14.058 -14.140 1.00 43.59 92 PHE A N 1
ATOM 734 C CA . PHE A 1 92 ? -5.120 -12.931 -14.356 1.00 43.59 92 PHE A CA 1
ATOM 735 C C . PHE A 1 92 ? -4.617 -12.181 -15.582 1.00 43.59 92 PHE A C 1
ATOM 737 O O . PHE A 1 92 ? -3.932 -11.159 -15.498 1.00 43.59 92 PHE A O 1
ATOM 744 N N . ARG A 1 93 ? -4.949 -12.726 -16.758 1.00 37.75 93 ARG A N 1
ATOM 745 C CA . ARG A 1 93 ? -5.069 -11.896 -17.957 1.00 37.75 93 ARG A CA 1
ATOM 746 C C . ARG A 1 93 ? -5.966 -10.714 -17.592 1.00 37.75 93 ARG A C 1
ATOM 748 O O . ARG A 1 93 ? -6.947 -10.888 -16.873 1.00 37.75 93 ARG A O 1
ATOM 755 N N . ARG A 1 94 ? -5.569 -9.519 -18.034 1.00 37.66 94 ARG A N 1
ATOM 756 C CA . ARG A 1 94 ? -6.378 -8.297 -18.000 1.00 37.66 94 ARG A CA 1
ATOM 757 C C . ARG A 1 94 ? -7.851 -8.653 -18.183 1.00 37.66 94 ARG A C 1
ATOM 759 O O . ARG A 1 94 ? -8.228 -9.105 -19.256 1.00 37.66 94 ARG A O 1
ATOM 766 N N . ILE A 1 95 ? -8.671 -8.398 -17.172 1.00 39.56 95 ILE A N 1
ATOM 767 C CA . ILE A 1 95 ? -10.056 -8.040 -17.453 1.00 39.56 95 ILE A CA 1
ATOM 768 C C . ILE A 1 95 ? -9.949 -6.588 -17.914 1.00 39.56 95 ILE A C 1
ATOM 770 O O . ILE A 1 95 ? -10.046 -5.649 -17.124 1.00 39.56 95 ILE A O 1
ATOM 774 N N . ASP A 1 96 ? -9.577 -6.410 -19.181 1.00 40.62 96 ASP A N 1
ATOM 775 C CA . ASP A 1 96 ? -9.848 -5.156 -19.856 1.00 40.62 96 ASP A CA 1
ATOM 776 C C . ASP A 1 96 ? -11.372 -5.024 -19.839 1.00 40.62 96 ASP A C 1
ATOM 778 O O . ASP A 1 96 ? -12.085 -5.956 -20.204 1.00 40.62 96 ASP A O 1
ATOM 782 N N . ILE A 1 97 ? -11.893 -3.865 -19.432 1.00 45.31 97 ILE A N 1
ATOM 783 C CA . ILE A 1 97 ? -13.340 -3.558 -19.355 1.00 45.31 97 ILE A CA 1
ATOM 784 C C . ILE A 1 97 ? -13.990 -3.564 -20.768 1.00 45.31 97 ILE A C 1
ATOM 786 O O . ILE A 1 97 ? -15.108 -3.113 -20.972 1.00 45.31 97 ILE A O 1
ATOM 790 N N . ARG A 1 98 ? -13.273 -4.066 -21.779 1.00 42.19 98 ARG A N 1
ATOM 791 C CA . ARG A 1 98 ? -13.642 -4.122 -23.190 1.00 42.19 98 ARG A CA 1
ATOM 792 C C . ARG A 1 98 ? -13.562 -5.523 -23.797 1.00 42.19 98 ARG A C 1
ATOM 794 O O . ARG A 1 98 ? -14.016 -5.681 -24.919 1.00 42.19 98 ARG A O 1
ATOM 801 N N . GLU A 1 99 ? -13.064 -6.533 -23.080 1.00 35.88 99 GLU A N 1
ATOM 802 C CA . GLU A 1 99 ? -12.985 -7.903 -23.605 1.00 35.88 99 GLU A CA 1
ATOM 803 C C . GLU A 1 99 ? -13.329 -8.943 -22.530 1.00 35.88 99 GLU A C 1
ATOM 805 O O . GLU A 1 99 ? -12.467 -9.574 -21.923 1.00 35.88 99 GLU A O 1
ATOM 810 N N . CYS A 1 100 ? -14.630 -9.147 -22.323 1.00 36.75 100 CYS A N 1
ATOM 811 C CA . CYS A 1 100 ? -15.170 -10.398 -21.795 1.00 36.75 100 CYS A CA 1
ATOM 812 C C . CYS A 1 100 ? -15.909 -11.109 -22.933 1.00 36.75 100 CYS A C 1
ATOM 814 O O . CYS A 1 100 ? -17.126 -11.014 -23.050 1.00 36.75 100 CYS A O 1
ATOM 816 N N . VAL A 1 101 ? -15.166 -11.821 -23.778 1.00 32.94 101 VAL A N 1
ATOM 817 C CA . VAL A 1 101 ? -15.719 -12.889 -24.618 1.00 32.94 101 VAL A CA 1
ATOM 818 C C . VAL A 1 101 ? -14.930 -14.145 -24.281 1.00 32.94 101 VAL A C 1
ATOM 820 O O . VAL A 1 101 ? -13.838 -14.370 -24.793 1.00 32.94 101 VAL A O 1
ATOM 823 N N . TRP A 1 102 ? -15.457 -14.947 -23.358 1.00 30.05 102 TRP A N 1
ATOM 824 C CA . TRP A 1 102 ? -15.033 -16.337 -23.236 1.00 30.05 102 TRP A CA 1
ATOM 825 C C . TRP A 1 102 ? -15.992 -17.169 -24.081 1.00 30.05 102 TRP A C 1
ATOM 827 O O . TRP A 1 102 ? -17.184 -17.240 -23.792 1.00 30.05 102 TRP A O 1
ATOM 837 N N . PHE A 1 103 ? -15.470 -17.777 -25.145 1.00 35.00 103 PHE A N 1
ATOM 838 C CA . PHE A 1 103 ? -16.180 -18.804 -25.894 1.00 35.00 103 PHE A CA 1
ATOM 839 C C . PHE A 1 103 ? -16.340 -20.039 -25.007 1.00 35.00 103 PHE A C 1
ATOM 841 O O . PHE A 1 103 ? -15.384 -20.765 -24.740 1.00 35.00 103 PHE A O 1
ATOM 848 N N . LYS A 1 104 ? -17.574 -20.288 -24.576 1.00 35.53 104 LYS A N 1
ATOM 849 C CA . LYS A 1 104 ? -18.086 -21.619 -24.251 1.00 35.53 104 LYS A CA 1
ATOM 850 C C . LYS A 1 104 ? -19.596 -21.555 -24.483 1.00 35.53 104 LYS A C 1
ATOM 852 O O . LYS A 1 104 ? -20.288 -20.876 -23.740 1.00 35.53 104 LYS A O 1
ATOM 857 N N . SER A 1 105 ? -20.076 -22.216 -25.538 1.00 37.97 105 SER A N 1
ATOM 858 C CA . SER A 1 105 ? -21.439 -22.158 -26.115 1.00 37.97 105 SER A CA 1
ATOM 859 C C . SER A 1 105 ? -21.732 -20.931 -27.003 1.00 37.97 105 SER A C 1
ATOM 861 O O . SER A 1 105 ? -21.755 -19.786 -26.565 1.00 37.97 105 SER A O 1
ATOM 863 N N . GLY A 1 106 ? -21.911 -21.178 -28.303 1.00 43.66 106 GLY A N 1
ATOM 864 C CA . GLY A 1 106 ? -22.063 -20.162 -29.345 1.00 43.66 106 GLY A CA 1
ATOM 865 C C . GLY A 1 106 ? -23.429 -19.473 -29.385 1.00 43.66 106 GLY A C 1
ATOM 866 O O . GLY A 1 106 ? -24.148 -19.629 -30.365 1.00 43.66 106 GLY A O 1
ATOM 867 N N . ARG A 1 107 ? -23.764 -18.666 -28.371 1.00 38.66 107 ARG A N 1
ATOM 868 C CA . ARG A 1 107 ? -24.752 -17.573 -28.476 1.00 38.66 107 ARG A CA 1
ATOM 869 C C . ARG A 1 107 ? -24.374 -16.427 -27.538 1.00 38.66 107 ARG A C 1
ATOM 871 O O . ARG A 1 107 ? -24.236 -16.634 -26.340 1.00 38.66 107 ARG A O 1
ATOM 878 N N . PHE A 1 108 ? -24.257 -15.212 -28.077 1.00 37.31 108 PHE A N 1
ATOM 879 C CA . PHE A 1 108 ? -24.068 -13.984 -27.301 1.00 37.31 108 PHE A CA 1
ATOM 880 C C . PHE A 1 108 ? -25.307 -13.097 -27.475 1.00 37.31 108 PHE A C 1
ATOM 882 O O . PHE A 1 108 ? -25.493 -12.493 -28.527 1.00 37.31 108 PHE A O 1
ATOM 889 N N . GLN A 1 109 ? -26.170 -13.025 -26.458 1.00 47.81 109 GLN A N 1
ATOM 890 C CA . GLN A 1 109 ? -27.129 -11.925 -26.326 1.00 47.81 109 GLN A CA 1
ATOM 891 C C . GLN A 1 109 ? -26.434 -10.829 -25.519 1.00 47.81 109 GLN A C 1
ATOM 893 O O . GLN A 1 109 ? -26.212 -10.965 -24.319 1.00 47.81 109 GLN A O 1
ATOM 898 N N . GLY A 1 110 ? -25.988 -9.781 -26.211 1.00 39.88 110 GLY A N 1
ATOM 899 C CA . GLY A 1 110 ? -25.272 -8.674 -25.588 1.00 39.88 110 GLY A CA 1
ATOM 900 C C . GLY A 1 110 ? -26.199 -7.793 -24.751 1.00 39.88 110 GLY A C 1
ATOM 901 O O . GLY A 1 110 ? -27.266 -7.401 -25.211 1.00 39.88 110 GLY A O 1
ATOM 902 N N . ILE A 1 111 ? -25.745 -7.417 -23.555 1.00 45.41 111 ILE A N 1
ATOM 903 C CA . ILE A 1 111 ? -26.239 -6.247 -22.821 1.00 45.41 111 ILE A CA 1
ATOM 904 C C . ILE A 1 111 ? -25.068 -5.270 -22.692 1.00 45.41 111 ILE A C 1
ATOM 906 O O . ILE A 1 111 ? -23.955 -5.674 -22.353 1.00 45.41 111 ILE A O 1
ATOM 910 N N . GLY A 1 112 ? -25.322 -3.987 -22.965 1.00 54.69 112 GLY A N 1
ATOM 911 C CA . GLY A 1 112 ? -24.348 -2.899 -22.830 1.00 54.69 112 GLY A CA 1
ATOM 912 C C . GLY A 1 112 ? -24.093 -2.133 -24.130 1.00 54.69 112 GLY A C 1
ATOM 913 O O . GLY A 1 112 ? -24.969 -2.023 -24.989 1.00 54.69 112 GLY A O 1
ATOM 914 N N . ASP A 1 113 ? -22.889 -1.577 -24.271 1.00 49.44 113 ASP A N 1
ATOM 915 C CA . ASP A 1 113 ? -22.529 -0.638 -25.344 1.00 49.44 113 ASP A CA 1
ATOM 916 C C . ASP A 1 113 ? -22.660 -1.216 -26.763 1.00 49.44 113 ASP A C 1
ATOM 918 O O . ASP A 1 113 ? -22.878 -0.456 -27.706 1.00 49.44 113 ASP A O 1
ATOM 922 N N . SER A 1 114 ? -22.612 -2.542 -26.935 1.00 50.91 114 SER A N 1
ATOM 923 C CA . SER A 1 114 ? -22.883 -3.224 -28.212 1.00 50.91 114 SER A CA 1
ATOM 924 C C . SER A 1 114 ? -24.355 -3.145 -28.634 1.00 50.91 114 SER A C 1
ATOM 926 O O . SER A 1 114 ? -24.644 -2.992 -29.816 1.00 50.91 114 SER A O 1
ATOM 928 N N . LEU A 1 115 ? -25.285 -3.169 -27.675 1.00 52.41 115 LEU A N 1
ATOM 929 C CA . LEU A 1 115 ? -26.718 -2.988 -27.915 1.00 52.41 115 LEU A CA 1
ATOM 930 C C . LEU A 1 115 ? -27.036 -1.509 -28.177 1.00 52.41 115 LEU A C 1
ATOM 932 O O . LEU A 1 115 ? -27.788 -1.196 -29.095 1.00 52.41 115 LEU A O 1
ATOM 936 N N . ARG A 1 116 ? -26.383 -0.582 -27.457 1.00 55.75 116 ARG A N 1
ATOM 937 C CA . ARG A 1 116 ? -26.493 0.867 -27.727 1.00 55.75 116 ARG A CA 1
ATOM 938 C C . ARG A 1 116 ? -25.967 1.238 -29.115 1.00 55.75 116 ARG A C 1
ATOM 940 O O . ARG A 1 116 ? -26.618 1.996 -29.825 1.00 55.75 116 ARG A O 1
ATOM 947 N N . SER A 1 117 ? -24.824 0.691 -29.522 1.00 52.22 117 SER A N 1
ATOM 948 C CA . SER A 1 117 ? -24.253 0.945 -30.850 1.00 52.22 117 SER A CA 1
ATOM 949 C C . SER A 1 117 ? -24.995 0.219 -31.977 1.00 52.22 117 SER A C 1
ATOM 951 O O . SER A 1 117 ? -25.073 0.775 -33.066 1.00 52.22 117 SER A O 1
ATOM 953 N N . ALA A 1 118 ? -25.608 -0.947 -31.731 1.00 52.44 118 ALA A N 1
ATOM 954 C CA . ALA A 1 118 ? -26.508 -1.603 -32.686 1.00 52.44 118 ALA A CA 1
ATOM 955 C C . ALA A 1 118 ? -27.829 -0.836 -32.882 1.00 52.44 118 ALA A C 1
ATOM 957 O O . ALA A 1 118 ? -28.266 -0.684 -34.015 1.00 52.44 118 ALA A O 1
ATOM 958 N N . ILE A 1 119 ? -28.419 -0.280 -31.815 1.00 61.62 119 ILE A N 1
ATOM 959 C CA . ILE A 1 119 ? -29.611 0.586 -31.902 1.00 61.62 119 ILE A CA 1
ATOM 960 C C . ILE A 1 119 ? -29.312 1.868 -32.691 1.00 61.62 119 ILE A C 1
ATOM 962 O O . ILE A 1 119 ? -30.137 2.294 -33.489 1.00 61.62 119 ILE A O 1
ATOM 966 N N . ILE A 1 120 ? -28.135 2.473 -32.496 1.00 59.41 120 ILE A N 1
ATOM 967 C CA . ILE A 1 120 ? -27.706 3.659 -33.260 1.00 59.41 120 ILE A CA 1
ATOM 968 C C . ILE A 1 120 ? -27.448 3.321 -34.737 1.00 59.41 120 ILE A C 1
ATOM 970 O O . ILE A 1 120 ? -27.656 4.174 -35.582 1.00 59.41 120 ILE A O 1
ATOM 974 N N . ARG A 1 121 ? -27.009 2.096 -35.056 1.00 50.84 121 ARG A N 1
ATOM 975 C CA . ARG A 1 121 ? -26.787 1.633 -36.439 1.00 50.84 121 ARG A CA 1
ATOM 976 C C . ARG A 1 121 ? -28.063 1.177 -37.159 1.00 50.84 121 ARG A C 1
ATOM 978 O O . ARG A 1 121 ? -28.025 1.003 -38.370 1.00 50.84 121 ARG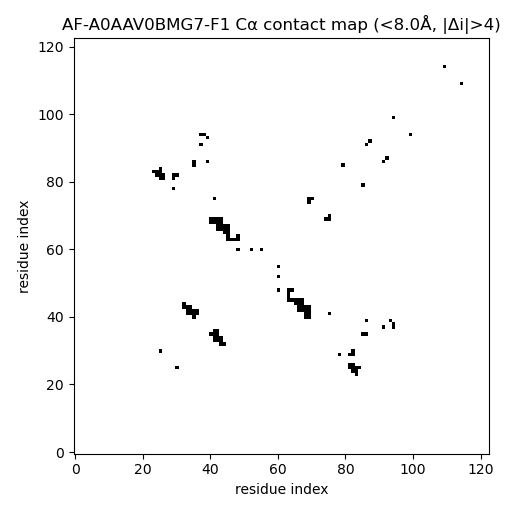 A O 1
ATOM 985 N N . ALA A 1 122 ? -29.129 0.896 -36.410 1.00 53.38 122 ALA A N 1
ATOM 986 C CA . ALA A 1 122 ? -30.424 0.437 -36.916 1.00 53.38 122 ALA A CA 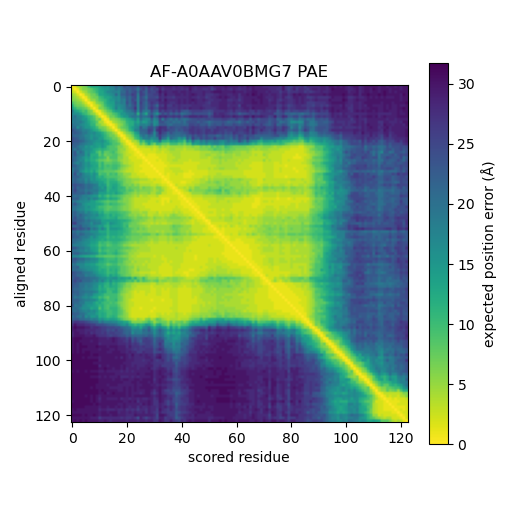1
ATOM 987 C C . ALA A 1 122 ? -31.468 1.567 -37.030 1.00 53.38 122 ALA A C 1
ATOM 989 O O . ALA A 1 122 ? -32.569 1.324 -37.518 1.00 53.38 122 ALA A O 1
ATOM 990 N N . LYS A 1 123 ? -31.130 2.770 -36.556 1.00 55.06 123 LYS A N 1
ATOM 991 C CA . LYS A 1 123 ? -31.802 4.028 -36.896 1.00 55.06 123 LYS A CA 1
ATOM 992 C C . LYS A 1 123 ? -31.091 4.668 -38.078 1.00 55.06 123 LYS A C 1
ATOM 994 O O . LYS A 1 123 ? -31.802 5.323 -38.864 1.00 55.06 123 LYS A O 1
#